Protein AF-A0AAW2PJS5-F1 (afdb_monomer_lite)

Organism: Sesamum radiatum (NCBI:txid300843)

Structure (mmCIF, N/CA/C/O backbone):
data_AF-A0AAW2PJS5-F1
#
_entry.id   AF-A0AAW2PJS5-F1
#
loop_
_atom_site.group_PDB
_atom_site.id
_atom_site.type_symbol
_atom_site.label_atom_id
_atom_site.label_alt_id
_atom_site.label_comp_id
_atom_site.label_asym_id
_atom_site.label_entity_id
_atom_site.label_seq_id
_atom_site.pdbx_PDB_ins_code
_atom_site.Cartn_x
_atom_site.Cartn_y
_atom_site.Cartn_z
_atom_site.occupancy
_atom_site.B_iso_or_equiv
_atom_site.auth_seq_id
_atom_site.auth_comp_id
_atom_site.auth_asym_id
_atom_site.auth_atom_id
_atom_site.pdbx_PDB_model_num
ATOM 1 N N . MET A 1 1 ? 2.923 -7.494 -8.761 1.00 74.69 1 MET A N 1
ATOM 2 C CA . MET A 1 1 ? 2.039 -6.726 -7.855 1.00 74.69 1 MET A CA 1
ATOM 3 C C . MET A 1 1 ? 1.217 -7.676 -7.000 1.00 74.69 1 MET A C 1
ATOM 5 O O . MET A 1 1 ? 1.168 -7.471 -5.799 1.00 74.69 1 MET A O 1
ATOM 9 N N . GLN A 1 2 ? 0.683 -8.758 -7.578 1.00 78.75 2 GLN A N 1
ATOM 10 C CA . GLN A 1 2 ? -0.058 -9.791 -6.843 1.00 78.75 2 GLN A CA 1
ATOM 11 C C . GLN A 1 2 ? 0.651 -10.345 -5.585 1.00 78.75 2 GLN A C 1
ATOM 13 O O . GLN A 1 2 ? 0.028 -10.410 -4.532 1.00 78.75 2 GLN A O 1
ATOM 18 N N . ASP A 1 3 ? 1.950 -10.673 -5.642 1.00 82.50 3 ASP A N 1
ATOM 19 C CA . ASP A 1 3 ? 2.678 -11.186 -4.460 1.00 82.50 3 ASP A CA 1
ATOM 20 C C . ASP A 1 3 ? 2.790 -10.159 -3.324 1.00 82.50 3 ASP A C 1
ATOM 22 O O . ASP A 1 3 ? 2.761 -10.519 -2.147 1.00 82.50 3 ASP A O 1
ATOM 26 N N . TYR A 1 4 ? 2.863 -8.870 -3.672 1.00 83.44 4 TYR A N 1
ATOM 27 C CA . TYR A 1 4 ? 2.870 -7.781 -2.697 1.00 83.44 4 TYR A CA 1
ATOM 28 C C . TYR A 1 4 ? 1.507 -7.653 -2.011 1.00 83.44 4 TYR A C 1
ATOM 30 O O . TYR A 1 4 ? 1.457 -7.595 -0.788 1.00 83.44 4 TYR A O 1
ATOM 38 N N . V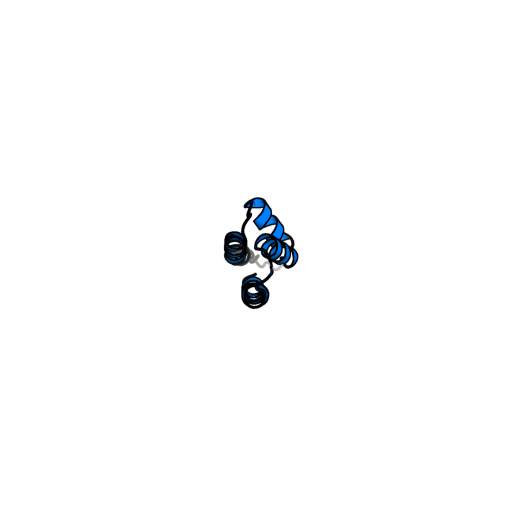AL A 1 5 ? 0.406 -7.687 -2.773 1.00 82.81 5 VAL A N 1
ATOM 39 C CA . VAL A 1 5 ? -0.958 -7.648 -2.211 1.00 82.81 5 VAL A CA 1
ATOM 40 C C . VAL A 1 5 ? -1.187 -8.829 -1.270 1.00 82.81 5 VAL A C 1
ATOM 42 O O . VAL A 1 5 ? -1.634 -8.628 -0.144 1.00 82.81 5 VAL A O 1
ATOM 45 N N . LYS A 1 6 ? -0.788 -10.042 -1.676 1.00 85.00 6 LYS A N 1
ATOM 46 C CA . LYS A 1 6 ? -0.876 -11.246 -0.834 1.00 85.00 6 LYS A CA 1
ATOM 47 C C . LYS A 1 6 ? -0.081 -11.092 0.463 1.00 85.00 6 LYS A C 1
ATOM 49 O O . LYS A 1 6 ? -0.641 -11.279 1.540 1.00 85.00 6 LYS A O 1
ATOM 54 N N . SER A 1 7 ? 1.185 -10.685 0.375 1.00 83.69 7 SER A N 1
ATOM 55 C CA . SER A 1 7 ? 2.051 -10.512 1.552 1.00 83.69 7 SER A CA 1
ATOM 56 C C . SER A 1 7 ? 1.529 -9.424 2.493 1.00 83.69 7 SER A C 1
ATOM 58 O O . SER A 1 7 ? 1.500 -9.609 3.707 1.00 83.69 7 SER A O 1
ATOM 60 N N . PHE A 1 8 ? 1.059 -8.308 1.935 1.00 83.81 8 PHE A N 1
ATOM 61 C CA . PHE A 1 8 ? 0.479 -7.214 2.701 1.00 83.81 8 PHE A CA 1
ATOM 62 C C . PHE A 1 8 ? -0.821 -7.638 3.389 1.00 83.81 8 PHE A C 1
ATOM 64 O O . PHE A 1 8 ? -0.988 -7.379 4.574 1.00 83.81 8 PHE A O 1
ATOM 71 N N . SER A 1 9 ? -1.721 -8.329 2.683 1.00 79.75 9 SER A N 1
ATOM 72 C CA . SER A 1 9 ? -2.977 -8.819 3.262 1.00 79.75 9 SER A CA 1
ATOM 73 C C . SER A 1 9 ? -2.739 -9.799 4.415 1.00 79.75 9 SER A C 1
ATOM 75 O O . SER A 1 9 ? -3.386 -9.680 5.449 1.00 79.75 9 SER A O 1
ATOM 77 N N . ALA A 1 10 ? -1.756 -10.696 4.294 1.00 82.31 10 ALA A N 1
ATOM 78 C CA . ALA A 1 10 ? -1.413 -11.646 5.348 1.00 82.31 10 ALA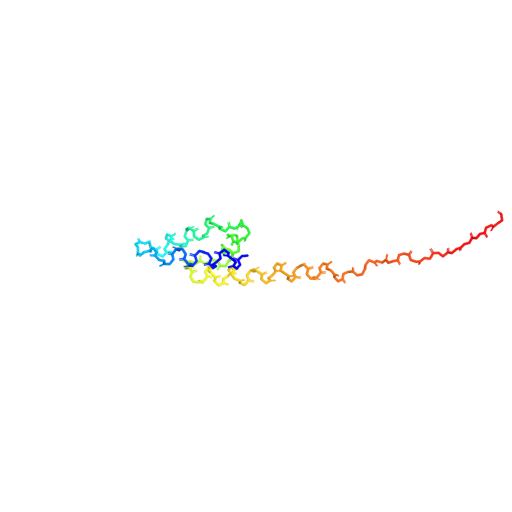 A CA 1
ATOM 79 C C . ALA A 1 10 ? -0.778 -10.973 6.579 1.00 82.31 10 ALA A C 1
ATOM 81 O O . ALA A 1 10 ? -1.033 -11.393 7.701 1.00 82.31 10 ALA A O 1
ATOM 82 N N . LEU A 1 11 ? 0.037 -9.932 6.376 1.00 81.44 11 LEU A N 1
ATOM 83 C CA . LEU A 1 11 ? 0.776 -9.264 7.452 1.00 81.44 11 LEU A CA 1
ATOM 84 C C . LEU A 1 11 ? -0.039 -8.167 8.154 1.00 81.44 11 LEU A C 1
ATOM 86 O O . LEU A 1 11 ? -0.008 -8.048 9.373 1.00 81.44 11 LEU A O 1
ATOM 90 N N . MET A 1 12 ? -0.739 -7.333 7.384 1.00 71.25 12 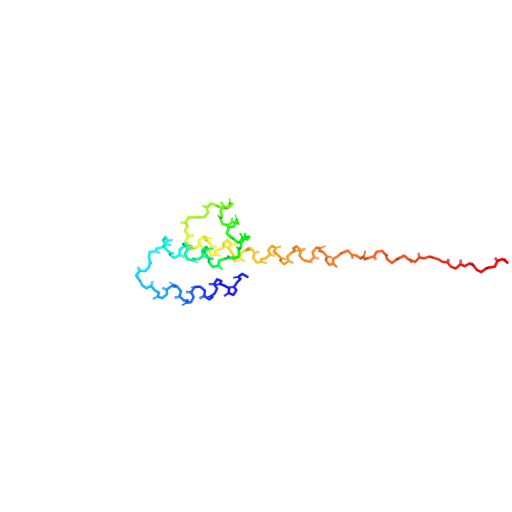MET A N 1
ATOM 91 C CA . MET A 1 12 ? -1.343 -6.089 7.877 1.00 71.25 12 MET A CA 1
ATOM 92 C C . MET A 1 12 ? -2.814 -6.228 8.280 1.00 71.25 12 MET A C 1
ATOM 94 O O . MET A 1 12 ? -3.305 -5.386 9.034 1.00 71.25 12 MET A O 1
ATOM 98 N N . LEU A 1 13 ? -3.534 -7.266 7.828 1.00 64.06 13 LEU A N 1
ATOM 99 C CA . LEU A 1 13 ? -4.900 -7.527 8.313 1.00 64.06 13 LEU A CA 1
ATOM 100 C C . LEU A 1 13 ? -4.920 -8.069 9.751 1.00 64.06 13 LEU A C 1
ATOM 102 O O . LEU A 1 13 ? -5.925 -7.894 10.435 1.00 64.06 13 LEU A O 1
ATOM 106 N N . ASP A 1 14 ? -3.817 -8.655 10.224 1.00 63.78 14 ASP A N 1
ATOM 107 C CA . ASP A 1 14 ? -3.716 -9.245 11.568 1.00 63.78 14 ASP A CA 1
ATOM 108 C C . ASP A 1 14 ? -3.404 -8.200 12.666 1.00 63.78 14 ASP A C 1
ATOM 110 O O . ASP A 1 14 ? -3.561 -8.441 13.866 1.00 63.78 14 ASP A O 1
ATOM 114 N N . ILE A 1 15 ? -3.020 -6.980 12.267 1.00 76.25 15 ILE A N 1
ATOM 115 C CA . ILE A 1 15 ? -2.783 -5.863 13.188 1.00 76.25 15 ILE A CA 1
ATOM 116 C C . ILE A 1 15 ? -4.131 -5.221 13.554 1.00 76.25 15 ILE A C 1
ATOM 118 O O . ILE A 1 15 ? -4.707 -4.427 12.797 1.00 76.25 15 ILE A O 1
ATOM 122 N N . ARG A 1 16 ? -4.637 -5.590 14.738 1.00 66.94 16 ARG A N 1
ATOM 123 C CA . ARG A 1 16 ? -5.969 -5.219 15.252 1.00 66.94 16 ARG A CA 1
ATOM 124 C C . ARG A 1 16 ? -6.158 -3.727 15.561 1.00 66.94 16 ARG A C 1
ATOM 126 O O . ARG A 1 16 ? -7.275 -3.248 15.411 1.00 66.94 16 ARG A O 1
ATOM 133 N N . ASP A 1 17 ? -5.099 -2.993 15.898 1.00 79.75 17 ASP A N 1
ATOM 134 C CA . ASP A 1 17 ? -5.187 -1.584 16.334 1.00 79.75 17 ASP A CA 1
ATOM 135 C C . ASP A 1 17 ? -4.844 -0.544 15.253 1.00 79.75 17 ASP A C 1
ATOM 137 O O . ASP A 1 17 ? -4.746 0.648 15.539 1.00 79.75 17 ASP A O 1
ATOM 141 N N . MET A 1 18 ? -4.655 -0.956 13.995 1.00 82.81 18 MET A N 1
ATOM 142 C CA . MET A 1 18 ? -4.336 -0.011 12.924 1.00 82.81 18 MET A CA 1
ATOM 143 C C . MET A 1 18 ? -5.601 0.451 12.191 1.00 82.81 18 MET A C 1
ATOM 145 O O . MET A 1 18 ? -6.381 -0.372 11.693 1.00 82.81 18 MET A O 1
ATOM 149 N N . SER A 1 19 ? -5.786 1.773 12.103 1.00 87.38 19 SER A N 1
ATOM 150 C CA . SER A 1 19 ? -6.921 2.370 11.400 1.00 87.38 19 SER A CA 1
ATOM 151 C C . SER A 1 19 ? -6.876 2.046 9.905 1.00 87.38 19 SER A C 1
ATOM 153 O O . SER A 1 19 ? -5.810 1.818 9.332 1.00 87.38 19 SER A O 1
ATOM 155 N N . GLU A 1 20 ? -8.030 2.042 9.237 1.00 84.06 20 GLU A N 1
ATOM 156 C CA . GLU A 1 20 ? -8.085 1.800 7.790 1.00 84.06 20 GLU A CA 1
ATOM 157 C C . GLU A 1 20 ? -7.243 2.815 7.001 1.00 84.06 20 GLU A C 1
ATOM 159 O O . GLU A 1 20 ? -6.564 2.453 6.041 1.00 84.06 20 GLU A O 1
ATOM 164 N N . LYS A 1 21 ? -7.216 4.072 7.459 1.00 86.25 21 LYS A N 1
ATOM 165 C CA . LYS A 1 21 ? -6.403 5.137 6.868 1.00 86.25 21 LYS A CA 1
ATOM 166 C C . LYS A 1 21 ? -4.908 4.839 6.979 1.00 86.25 21 LYS A C 1
ATOM 168 O O . LYS A 1 21 ? -4.181 5.022 6.005 1.00 86.25 21 LYS A O 1
ATOM 173 N N . ASP A 1 22 ? -4.459 4.364 8.137 1.00 87.81 22 ASP A N 1
ATOM 174 C CA . ASP A 1 22 ? -3.055 4.005 8.345 1.00 87.81 22 ASP A CA 1
ATOM 175 C C . ASP A 1 22 ? -2.686 2.764 7.526 1.00 87.81 22 ASP A C 1
ATOM 177 O O . ASP A 1 22 ? -1.653 2.755 6.860 1.00 87.81 22 ASP A O 1
ATOM 181 N N . LYS A 1 23 ? -3.580 1.766 7.457 1.00 87.38 23 LYS A N 1
ATOM 182 C CA . LYS A 1 23 ? -3.408 0.591 6.589 1.00 87.38 23 LYS A CA 1
ATOM 183 C C . LYS A 1 23 ? -3.286 0.995 5.121 1.00 87.38 23 LYS A C 1
ATOM 185 O O . LYS A 1 23 ? -2.403 0.495 4.427 1.00 87.38 23 LYS A O 1
ATOM 190 N N . LEU A 1 24 ? -4.120 1.919 4.645 1.00 88.38 24 LEU A N 1
ATOM 191 C CA . LEU A 1 24 ? -4.027 2.450 3.284 1.00 88.38 24 LEU A CA 1
ATOM 192 C C . LEU A 1 24 ? -2.712 3.205 3.060 1.00 88.38 24 LEU A C 1
ATOM 194 O O . LEU A 1 24 ? -2.060 2.996 2.038 1.00 88.38 24 LEU A O 1
ATOM 198 N N . PHE A 1 25 ? -2.285 4.035 4.013 1.00 87.56 25 PHE A N 1
ATOM 199 C CA . PHE A 1 25 ? -1.023 4.767 3.910 1.00 87.56 25 PHE A CA 1
ATOM 200 C C . PHE A 1 25 ? 0.176 3.815 3.817 1.00 87.56 25 PHE A C 1
ATOM 202 O O . PHE A 1 25 ? 0.982 3.922 2.892 1.00 87.56 25 PHE A O 1
ATOM 209 N N . THR A 1 26 ? 0.256 2.818 4.702 1.00 88.62 26 THR A N 1
ATOM 210 C CA . THR A 1 26 ? 1.310 1.794 4.654 1.00 88.62 26 THR A CA 1
ATOM 211 C C . THR A 1 26 ? 1.243 0.974 3.364 1.00 88.62 26 THR A C 1
ATOM 213 O O . THR A 1 26 ? 2.282 0.686 2.768 1.00 88.62 26 THR A O 1
ATOM 216 N N . PHE A 1 27 ? 0.037 0.637 2.890 1.00 88.94 27 PHE A N 1
ATOM 217 C CA . PHE A 1 27 ? -0.145 -0.057 1.614 1.00 88.94 27 PHE A CA 1
ATOM 218 C C . PHE A 1 27 ? 0.452 0.746 0.463 1.00 88.94 27 PHE A C 1
ATOM 220 O O . PHE A 1 27 ? 1.220 0.195 -0.325 1.00 88.94 27 PHE A O 1
ATOM 227 N N . MET A 1 28 ? 0.150 2.044 0.388 1.00 88.38 28 MET A N 1
ATOM 228 C CA . MET A 1 28 ? 0.655 2.936 -0.654 1.00 88.38 28 MET A CA 1
ATOM 229 C C . MET A 1 28 ? 2.173 3.134 -0.575 1.00 88.38 28 MET A C 1
ATOM 231 O O . MET A 1 28 ? 2.833 3.148 -1.617 1.00 88.38 28 MET A O 1
ATOM 235 N N . GLU A 1 29 ? 2.748 3.237 0.623 1.00 87.81 29 GLU A N 1
ATOM 236 C CA . GLU A 1 29 ? 4.196 3.401 0.822 1.00 87.81 29 GLU A CA 1
ATOM 237 C C . GLU A 1 29 ? 5.011 2.190 0.340 1.00 87.81 29 GLU A C 1
ATOM 239 O O . GLU A 1 29 ? 6.082 2.364 -0.249 1.00 87.81 29 GLU A O 1
ATOM 244 N N . GLY A 1 30 ? 4.491 0.967 0.480 1.00 85.94 30 GLY A N 1
ATOM 245 C CA . GLY A 1 30 ? 5.173 -0.235 -0.016 1.00 85.94 30 GLY A CA 1
ATOM 246 C C . GLY A 1 30 ? 4.967 -0.536 -1.511 1.00 85.94 30 GLY A C 1
ATOM 247 O O . GLY A 1 30 ? 5.594 -1.454 -2.046 1.00 85.94 30 GLY A O 1
ATOM 248 N N . LEU A 1 31 ? 4.130 0.229 -2.227 1.00 88.25 31 LEU A N 1
ATOM 249 C CA . LEU A 1 31 ? 3.948 0.065 -3.674 1.00 88.25 31 LEU A CA 1
ATOM 250 C C . LEU A 1 31 ? 5.101 0.671 -4.483 1.00 88.25 31 LEU A C 1
ATOM 252 O O . LEU A 1 31 ? 5.733 1.659 -4.114 1.00 88.25 31 LEU A O 1
ATOM 256 N N . LYS A 1 32 ? 5.314 0.130 -5.688 1.00 86.06 32 LYS A N 1
ATOM 257 C CA . LYS A 1 32 ? 6.162 0.785 -6.696 1.00 86.06 32 LYS A CA 1
ATOM 258 C C . LYS A 1 32 ? 5.578 2.159 -7.076 1.00 86.06 32 LYS A C 1
ATOM 260 O O . LYS A 1 32 ? 4.352 2.295 -7.077 1.00 86.06 32 LYS A O 1
ATOM 265 N N . PRO A 1 33 ? 6.401 3.137 -7.514 1.00 87.00 33 PRO A N 1
ATOM 266 C CA . PRO A 1 33 ? 5.931 4.481 -7.875 1.00 87.00 33 PRO A CA 1
ATOM 267 C C . PRO A 1 33 ? 4.755 4.490 -8.857 1.00 87.00 33 PRO A C 1
ATOM 269 O O . PRO A 1 33 ? 3.804 5.243 -8.684 1.00 87.00 33 PRO A O 1
ATOM 272 N N . TRP A 1 34 ? 4.779 3.596 -9.848 1.00 85.19 34 TRP A N 1
ATOM 273 C CA . TRP A 1 34 ? 3.693 3.473 -10.817 1.00 85.19 34 TRP A CA 1
ATOM 274 C C . TRP A 1 34 ? 2.383 2.944 -10.204 1.00 85.19 34 TRP A C 1
ATOM 276 O O . TRP A 1 34 ? 1.310 3.396 -10.581 1.00 85.19 34 TRP A O 1
ATOM 286 N N . GLY A 1 35 ? 2.457 2.066 -9.197 1.00 88.56 35 GLY A N 1
ATOM 287 C CA . GLY A 1 35 ? 1.278 1.626 -8.447 1.00 88.56 35 GLY A CA 1
ATOM 288 C C . GLY A 1 35 ? 0.652 2.757 -7.630 1.00 88.56 35 GLY A C 1
ATOM 289 O O . GLY A 1 35 ? -0.561 2.927 -7.659 1.00 88.56 35 GLY A O 1
ATOM 290 N N . ARG A 1 36 ? 1.474 3.583 -6.966 1.00 89.88 36 ARG A N 1
ATOM 291 C CA . ARG A 1 36 ? 0.991 4.791 -6.272 1.00 89.88 36 ARG A CA 1
ATOM 292 C C . ARG A 1 36 ? 0.319 5.774 -7.229 1.00 89.88 36 ARG A C 1
ATOM 294 O O . ARG A 1 36 ? -0.760 6.275 -6.922 1.00 89.88 36 ARG A O 1
ATOM 301 N N . LEU A 1 37 ? 0.940 6.020 -8.382 1.00 90.31 37 LEU A N 1
ATOM 302 C CA . LEU A 1 37 ? 0.403 6.924 -9.398 1.00 90.31 37 LEU A CA 1
ATOM 303 C C . LEU A 1 37 ? -0.955 6.440 -9.925 1.00 90.31 37 LEU A C 1
ATOM 305 O O . LEU A 1 37 ? -1.869 7.244 -10.092 1.00 90.31 37 LEU A O 1
ATOM 309 N N . GLU A 1 38 ? -1.105 5.134 -10.151 1.00 89.75 38 GLU A N 1
ATOM 310 C CA . GLU A 1 38 ? -2.374 4.549 -10.583 1.00 89.75 38 GLU A CA 1
ATOM 311 C C . GLU A 1 38 ? -3.481 4.758 -9.541 1.00 89.75 38 GLU A C 1
ATOM 313 O O . GLU A 1 38 ? -4.572 5.212 -9.886 1.00 89.75 38 GLU A O 1
ATOM 318 N N . LEU A 1 39 ? -3.188 4.500 -8.262 1.00 91.94 39 LEU A N 1
ATOM 319 C CA . LEU A 1 39 ? -4.143 4.721 -7.171 1.00 91.94 39 LEU A CA 1
ATOM 320 C C . LEU A 1 39 ? -4.569 6.188 -7.062 1.00 91.94 39 LEU A C 1
ATOM 322 O O . LEU A 1 39 ? -5.752 6.476 -6.879 1.00 91.94 39 LEU A O 1
ATOM 326 N N . GLN A 1 40 ? -3.628 7.121 -7.235 1.00 90.56 40 GLN A N 1
ATOM 327 C CA . GLN A 1 40 ? -3.934 8.552 -7.281 1.00 90.56 40 GLN A CA 1
ATOM 328 C C . GLN A 1 40 ? -4.804 8.912 -8.492 1.00 90.56 40 GLN A C 1
ATOM 330 O O . G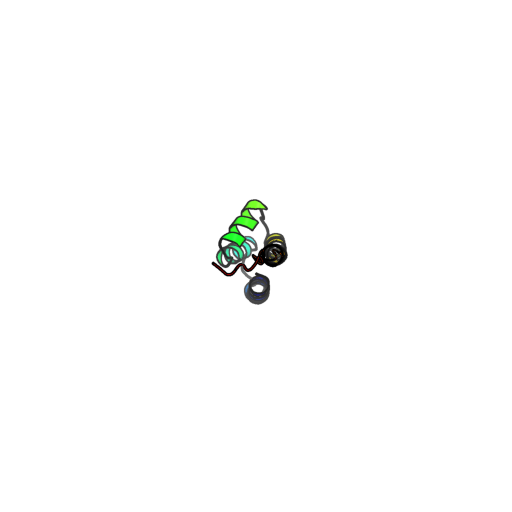LN A 1 40 ? -5.757 9.679 -8.348 1.00 90.56 40 GLN A O 1
ATOM 335 N N . ARG A 1 41 ? -4.528 8.340 -9.675 1.00 91.81 41 ARG A N 1
ATOM 336 C CA . ARG A 1 41 ? -5.323 8.582 -10.892 1.00 91.81 41 ARG A CA 1
ATOM 337 C C . ARG A 1 41 ? -6.762 8.097 -10.734 1.00 91.81 41 ARG A C 1
ATOM 339 O O . ARG A 1 41 ? -7.682 8.773 -11.188 1.00 91.81 41 ARG A O 1
ATOM 346 N N . GLN A 1 42 ? -6.949 6.962 -10.064 1.00 89.94 42 GLN A N 1
ATOM 347 C CA . GLN A 1 42 ? -8.265 6.393 -9.765 1.00 89.94 42 GLN A CA 1
ATOM 348 C C . GLN A 1 42 ? -8.921 6.994 -8.511 1.00 89.94 42 GLN A C 1
ATOM 350 O O . GLN A 1 42 ? -10.049 6.634 -8.191 1.00 89.94 42 GLN A O 1
ATOM 355 N N . ARG A 1 43 ? -8.251 7.946 -7.837 1.00 92.56 43 ARG A N 1
ATOM 356 C CA . ARG A 1 43 ? -8.739 8.660 -6.643 1.00 92.56 43 ARG A CA 1
ATOM 357 C C . ARG A 1 43 ? -9.220 7.718 -5.539 1.00 92.56 43 ARG A C 1
ATOM 359 O O . ARG A 1 43 ? -10.237 7.969 -4.901 1.00 92.56 43 ARG A O 1
ATOM 366 N N . VAL A 1 44 ? -8.482 6.635 -5.329 1.00 90.44 44 VAL A N 1
ATOM 367 C CA . VAL A 1 44 ? -8.831 5.633 -4.324 1.00 90.44 44 VAL A CA 1
ATOM 368 C C . VAL A 1 44 ? -8.667 6.203 -2.916 1.00 90.44 44 VAL A C 1
ATOM 370 O O . VAL A 1 44 ? -7.645 6.816 -2.607 1.00 90.44 44 VAL A O 1
ATOM 373 N N . THR A 1 45 ? -9.665 5.975 -2.064 1.00 90.19 45 THR A N 1
ATOM 374 C CA . THR A 1 45 ? -9.696 6.471 -0.677 1.00 90.19 45 THR A CA 1
ATOM 375 C C . THR A 1 45 ? -9.821 5.374 0.375 1.00 90.19 45 THR A C 1
ATOM 377 O O . THR A 1 45 ? -9.732 5.677 1.561 1.00 90.19 45 THR A O 1
ATOM 380 N N . ASP A 1 46 ? -10.018 4.123 -0.036 1.00 90.69 46 ASP A N 1
ATOM 381 C CA . ASP A 1 46 ? -10.195 2.969 0.845 1.00 90.69 46 ASP A CA 1
ATOM 382 C C . ASP A 1 46 ? -9.246 1.825 0.457 1.00 90.69 46 ASP A C 1
ATOM 384 O O . ASP A 1 46 ? -8.763 1.731 -0.679 1.00 90.69 46 ASP A O 1
ATOM 388 N N . LEU A 1 47 ? -8.946 0.956 1.423 1.00 88.88 47 LEU A N 1
ATOM 389 C CA . LEU A 1 47 ? -7.957 -0.105 1.234 1.00 88.88 47 LEU A CA 1
ATOM 390 C C . LEU A 1 47 ? -8.434 -1.186 0.254 1.00 88.88 47 LEU A C 1
ATOM 392 O O . LEU A 1 47 ? -7.633 -1.690 -0.534 1.00 88.88 47 LEU A O 1
ATOM 396 N N . GLY A 1 48 ? -9.722 -1.536 0.278 1.00 88.81 48 GLY A N 1
ATOM 397 C CA . GLY A 1 48 ? -10.277 -2.602 -0.562 1.00 88.81 48 GLY A CA 1
ATOM 398 C C . GLY A 1 48 ? -10.234 -2.253 -2.051 1.00 88.81 48 GLY A C 1
ATOM 399 O O . GLY A 1 48 ? -9.782 -3.046 -2.885 1.00 88.81 48 GLY A O 1
ATOM 400 N N . SER A 1 49 ? -10.616 -1.024 -2.381 1.00 91.56 49 SER A N 1
ATOM 401 C CA . SER A 1 49 ? -10.470 -0.446 -3.712 1.00 91.56 49 SER A CA 1
ATOM 402 C C . SER A 1 49 ? -9.000 -0.390 -4.115 1.00 91.56 49 SER A C 1
ATOM 404 O O . SER A 1 49 ? -8.667 -0.753 -5.242 1.00 91.56 49 SER A O 1
ATOM 406 N N . ALA A 1 50 ? -8.092 -0.021 -3.204 1.00 90.69 50 ALA A N 1
ATOM 407 C CA . ALA A 1 50 ? -6.665 0.060 -3.521 1.00 90.69 50 ALA A CA 1
ATOM 408 C C . ALA A 1 50 ? -6.083 -1.308 -3.891 1.00 90.69 50 ALA A C 1
ATOM 410 O O . ALA A 1 50 ? -5.360 -1.427 -4.884 1.00 90.69 50 ALA A O 1
ATOM 411 N N . MET A 1 51 ? -6.443 -2.351 -3.141 1.00 88.69 51 MET A N 1
ATOM 412 C CA . MET A 1 51 ? -6.067 -3.730 -3.452 1.00 88.69 51 MET A CA 1
ATOM 413 C C . MET A 1 51 ? -6.628 -4.163 -4.810 1.00 88.69 51 MET A C 1
ATOM 415 O O . MET A 1 51 ? -5.864 -4.628 -5.654 1.00 88.69 51 MET A O 1
ATOM 419 N N . THR A 1 52 ? -7.912 -3.901 -5.071 1.00 89.69 52 THR A N 1
ATOM 420 C CA . THR A 1 52 ? -8.573 -4.248 -6.343 1.00 89.69 52 THR A CA 1
ATOM 421 C C . THR A 1 52 ? -7.885 -3.598 -7.547 1.00 89.69 52 THR A C 1
ATOM 423 O O . THR A 1 52 ? -7.666 -4.240 -8.577 1.00 89.69 52 THR A O 1
ATOM 426 N N . VAL A 1 53 ? -7.521 -2.317 -7.437 1.00 89.75 53 VAL A N 1
ATOM 427 C CA . VAL A 1 53 ? -6.833 -1.587 -8.511 1.00 89.75 53 VAL A CA 1
ATOM 428 C C . VAL A 1 53 ? -5.439 -2.152 -8.751 1.00 89.75 53 VAL A C 1
ATOM 430 O O . VAL A 1 53 ? -5.076 -2.404 -9.898 1.00 89.75 53 VAL A O 1
ATOM 433 N N . VAL A 1 54 ? -4.667 -2.397 -7.689 1.00 88.19 54 VAL A N 1
ATOM 434 C CA . VAL A 1 54 ? -3.304 -2.944 -7.791 1.00 88.19 54 VAL A CA 1
ATOM 435 C C . VAL A 1 54 ? -3.295 -4.371 -8.342 1.00 88.19 54 VAL A C 1
ATOM 437 O O . VAL A 1 54 ? -2.378 -4.725 -9.087 1.00 88.19 54 VAL A O 1
ATOM 440 N N . GLU A 1 55 ? -4.295 -5.188 -8.015 1.00 85.56 55 GLU A N 1
ATOM 441 C CA . GLU A 1 55 ? -4.448 -6.530 -8.582 1.00 85.56 55 GLU A CA 1
ATOM 442 C C . GLU A 1 55 ? -4.633 -6.468 -10.099 1.00 85.56 55 GLU A C 1
ATOM 444 O O . GLU A 1 55 ? -3.809 -7.038 -10.822 1.00 85.56 55 GLU A O 1
ATOM 449 N N . ARG A 1 56 ? -5.612 -5.681 -10.571 1.00 83.88 56 ARG A N 1
ATOM 450 C CA . ARG A 1 56 ? -5.889 -5.456 -12.007 1.00 83.88 56 ARG A CA 1
ATOM 451 C C . ARG A 1 56 ? -4.704 -4.855 -12.751 1.00 83.88 56 ARG A C 1
ATOM 453 O O . ARG A 1 56 ? -4.491 -5.105 -13.932 1.00 83.88 56 ARG A O 1
ATOM 460 N N . LEU A 1 57 ? -3.902 -4.054 -12.059 1.00 82.00 57 LEU A N 1
ATOM 461 C CA . LEU A 1 57 ? -2.735 -3.406 -12.636 1.00 82.00 57 LEU A CA 1
ATOM 462 C C . LEU A 1 57 ? -1.659 -4.409 -13.101 1.00 82.00 57 LEU A C 1
ATOM 464 O O . LEU A 1 57 ? -0.865 -4.114 -13.999 1.00 82.00 57 LEU A O 1
ATOM 468 N N . THR A 1 58 ? -1.632 -5.607 -12.510 1.00 66.00 58 THR A N 1
ATOM 469 C CA . THR A 1 58 ? -0.717 -6.684 -12.917 1.00 66.00 58 THR A CA 1
ATOM 470 C C . THR A 1 58 ? -1.008 -7.159 -14.344 1.00 66.00 58 THR A C 1
ATOM 472 O O . THR A 1 58 ? -0.063 -7.435 -15.090 1.00 66.00 58 THR A O 1
ATOM 475 N N . ASP A 1 59 ? -2.280 -7.160 -14.750 1.00 60.78 59 ASP A N 1
ATOM 476 C CA . ASP A 1 59 ? -2.730 -7.638 -16.061 1.00 60.78 59 ASP A CA 1
ATOM 477 C C . ASP A 1 59 ? -2.259 -6.704 -17.190 1.00 60.78 59 ASP A C 1
ATOM 479 O O . ASP A 1 59 ? -1.629 -7.162 -18.149 1.00 60.78 59 ASP A O 1
ATOM 483 N N . PHE A 1 60 ? -2.370 -5.383 -16.998 1.00 56.84 60 PHE A N 1
ATOM 484 C CA . PHE A 1 60 ? -1.950 -4.364 -17.977 1.00 56.84 60 PHE A CA 1
ATOM 485 C C . PHE A 1 60 ? -0.457 -4.421 -18.347 1.00 56.84 60 PHE A C 1
ATOM 487 O O . PHE A 1 60 ? -0.072 -4.220 -19.505 1.00 56.84 60 PHE A O 1
ATOM 494 N N . THR A 1 61 ? 0.417 -4.708 -17.375 1.00 56.00 61 THR A N 1
ATOM 495 C CA . THR A 1 61 ? 1.864 -4.836 -17.646 1.00 56.00 61 THR A CA 1
ATOM 496 C C . THR A 1 61 ? 2.217 -6.107 -18.417 1.00 56.00 61 THR A C 1
ATOM 498 O O . THR A 1 61 ? 3.239 -6.145 -19.108 1.00 56.00 61 THR A O 1
ATOM 501 N N . SER A 1 62 ? 1.375 -7.140 -18.322 1.00 53.31 62 SER A N 1
ATOM 502 C CA . SER A 1 62 ? 1.552 -8.396 -19.048 1.00 53.31 62 SER A CA 1
ATOM 503 C C . SER A 1 62 ? 1.066 -8.291 -20.498 1.00 53.31 62 SER A C 1
ATOM 505 O O . SER A 1 62 ? 1.758 -8.769 -21.398 1.00 53.31 62 SER A O 1
ATOM 507 N N . GLU A 1 63 ? -0.041 -7.582 -20.743 1.00 51.75 63 GLU A N 1
ATOM 508 C CA . GLU A 1 63 ? -0.554 -7.301 -22.092 1.00 51.75 63 GLU A CA 1
ATOM 509 C C . GLU A 1 63 ? 0.416 -6.425 -22.890 1.00 51.75 63 GLU A C 1
ATOM 511 O O . GLU A 1 63 ? 0.830 -6.808 -23.982 1.00 51.75 63 GLU A O 1
ATOM 516 N N . THR A 1 64 ? 0.945 -5.358 -22.281 1.00 50.66 64 THR A N 1
ATOM 517 C CA . THR A 1 64 ? 1.931 -4.476 -22.940 1.00 50.66 64 THR A CA 1
ATOM 518 C C . THR A 1 64 ? 3.212 -5.222 -23.366 1.00 50.66 64 THR A C 1
ATOM 520 O O . THR A 1 64 ? 3.891 -4.825 -24.315 1.00 50.66 64 THR A O 1
ATOM 523 N N . ARG A 1 65 ? 3.579 -6.324 -22.688 1.00 51.09 65 ARG A N 1
ATOM 524 C CA . ARG A 1 65 ? 4.700 -7.180 -23.120 1.00 51.09 65 ARG A CA 1
ATOM 525 C C . ARG A 1 65 ? 4.332 -8.129 -24.256 1.00 51.09 65 ARG A C 1
ATOM 527 O O . ARG A 1 65 ? 5.208 -8.412 -25.073 1.00 51.09 65 ARG A O 1
ATOM 534 N N . ARG A 1 66 ? 3.090 -8.615 -24.318 1.00 52.38 66 ARG A N 1
ATOM 535 C CA . ARG A 1 66 ? 2.637 -9.500 -25.403 1.00 52.38 66 ARG A CA 1
ATOM 536 C C . ARG A 1 66 ? 2.563 -8.755 -26.732 1.00 52.38 66 ARG A C 1
ATOM 538 O O . ARG A 1 66 ? 3.041 -9.293 -27.726 1.00 52.38 66 ARG A O 1
ATOM 545 N N . ASP A 1 67 ? 2.115 -7.501 -26.730 1.00 52.44 67 ASP A N 1
ATOM 546 C CA . ASP A 1 67 ? 2.084 -6.669 -27.945 1.00 52.44 67 ASP A CA 1
ATOM 547 C C . ASP A 1 67 ? 3.481 -6.323 -28.481 1.00 52.44 67 ASP A C 1
ATOM 549 O O . ASP A 1 67 ? 3.672 -6.121 -29.678 1.00 52.44 67 ASP A O 1
ATOM 553 N N . ARG A 1 68 ? 4.509 -6.312 -27.622 1.00 52.44 68 ARG A N 1
ATOM 554 C CA . ARG A 1 68 ? 5.897 -6.122 -28.072 1.00 52.44 68 ARG A CA 1
ATOM 555 C C . ARG A 1 68 ? 6.517 -7.391 -28.669 1.00 52.44 68 ARG A C 1
ATOM 557 O O . ARG A 1 68 ? 7.527 -7.291 -29.364 1.00 52.44 68 ARG A O 1
ATOM 564 N N . GLN A 1 69 ? 5.942 -8.570 -28.427 1.00 54.03 69 GLN A N 1
ATOM 565 C CA . GLN A 1 69 ? 6.480 -9.847 -28.912 1.00 54.03 69 GLN A CA 1
ATOM 566 C C . GLN A 1 69 ? 5.866 -10.305 -30.248 1.00 54.03 69 GLN A C 1
ATOM 568 O O . GLN A 1 69 ? 6.348 -11.268 -30.840 1.00 54.03 69 GLN A O 1
ATOM 573 N N . THR A 1 70 ? 4.860 -9.596 -30.766 1.00 51.84 70 THR A N 1
ATOM 574 C CA . THR A 1 70 ? 4.176 -9.902 -32.035 1.00 51.84 70 THR A CA 1
ATOM 575 C C . THR A 1 70 ? 4.624 -9.041 -33.217 1.00 51.84 70 THR A C 1
ATOM 577 O O . THR A 1 70 ? 3.971 -9.052 -34.257 1.00 51.84 70 THR A O 1
ATOM 580 N N . THR A 1 71 ? 5.763 -8.343 -33.129 1.00 51.47 71 THR A N 1
ATOM 581 C CA . THR A 1 71 ? 6.402 -7.798 -34.336 1.00 51.47 71 THR A CA 1
ATOM 582 C C . THR A 1 71 ? 7.335 -8.857 -34.933 1.00 51.47 71 THR A C 1
ATOM 584 O O . THR A 1 71 ? 8.408 -9.107 -34.378 1.00 51.47 71 THR A O 1
ATOM 587 N N . PRO A 1 72 ? 6.975 -9.527 -36.049 1.00 49.53 72 PRO A N 1
ATOM 588 C CA . PRO A 1 72 ? 7.969 -10.262 -36.809 1.00 49.53 72 PRO A CA 1
ATOM 589 C C . PRO A 1 72 ? 8.995 -9.236 -37.289 1.00 49.53 72 PRO A C 1
ATOM 591 O O . PRO A 1 72 ? 8.659 -8.273 -37.980 1.00 49.53 72 PRO A O 1
ATOM 594 N N . SER A 1 73 ? 10.251 -9.412 -36.879 1.00 54.94 73 SER A N 1
ATOM 595 C CA . SER A 1 73 ? 11.364 -8.680 -37.480 1.00 54.94 73 SER A CA 1
ATOM 596 C C . SER A 1 73 ? 11.280 -8.869 -38.997 1.00 54.94 73 SER A C 1
ATOM 598 O O . SER A 1 73 ? 11.119 -10.016 -39.429 1.00 54.94 73 SER A O 1
ATOM 600 N N . PRO A 1 74 ? 11.367 -7.815 -39.827 1.00 48.03 74 PRO A N 1
ATOM 601 C CA . PRO A 1 74 ? 11.458 -8.024 -41.256 1.00 48.03 74 PRO A CA 1
ATOM 602 C C . PRO A 1 74 ? 12.805 -8.698 -41.512 1.00 48.03 74 PRO A C 1
ATOM 604 O O . PRO A 1 74 ? 13.862 -8.073 -41.453 1.00 48.03 74 PRO A O 1
ATOM 607 N N . ALA A 1 75 ? 12.759 -10.008 -41.750 1.00 50.75 75 ALA A N 1
ATOM 608 C CA . ALA A 1 75 ? 13.844 -10.739 -42.365 1.00 50.75 75 ALA A CA 1
ATOM 609 C C . ALA A 1 75 ? 14.128 -10.052 -43.703 1.00 50.75 75 ALA A C 1
ATOM 611 O O . ALA A 1 75 ? 13.347 -10.151 -44.650 1.00 50.75 75 ALA A O 1
ATOM 612 N N . GLN A 1 76 ? 15.226 -9.302 -43.767 1.00 50.72 76 GLN A N 1
ATOM 613 C CA . GLN A 1 76 ? 15.720 -8.737 -45.009 1.00 50.72 76 GLN A CA 1
ATOM 614 C C . GLN A 1 76 ? 16.309 -9.879 -45.841 1.00 50.72 76 GLN A C 1
ATOM 616 O O . GLN A 1 76 ? 17.505 -10.145 -45.839 1.00 50.72 76 GLN A O 1
ATOM 621 N N . SER A 1 77 ? 15.434 -10.596 -46.536 1.00 53.50 77 SER A N 1
ATOM 622 C CA . SER A 1 77 ? 15.792 -11.473 -47.641 1.00 53.50 77 SER A CA 1
ATOM 623 C C . SER A 1 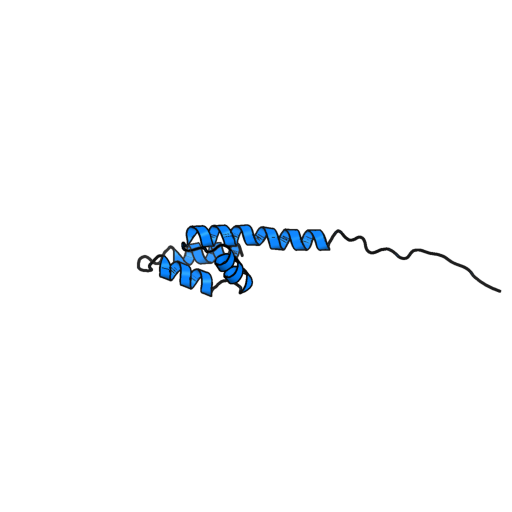77 ? 15.810 -10.665 -48.934 1.00 53.50 77 SER A C 1
ATOM 625 O O . SER A 1 77 ? 14.771 -10.133 -49.324 1.00 53.50 77 SER A O 1
ATOM 627 N N . LYS A 1 78 ? 16.973 -10.599 -49.588 1.00 41.72 78 LYS A N 1
ATOM 628 C CA . LYS A 1 78 ? 17.205 -10.532 -51.049 1.00 41.72 78 LYS A CA 1
ATOM 629 C C . LYS A 1 78 ? 18.686 -10.206 -51.264 1.00 41.72 78 LYS A C 1
ATOM 631 O O . LYS A 1 78 ? 19.222 -9.383 -50.541 1.00 41.72 78 LYS A O 1
ATOM 636 N N . ALA A 1 79 ? 19.411 -10.690 -52.256 1.00 40.75 79 ALA A N 1
ATOM 637 C CA . ALA A 1 79 ? 19.348 -11.784 -53.222 1.00 40.75 79 ALA A CA 1
ATOM 638 C C . ALA A 1 79 ? 20.674 -11.627 -54.000 1.00 40.75 79 ALA A C 1
ATOM 640 O O . ALA A 1 79 ? 21.181 -10.513 -54.114 1.00 40.75 79 ALA A O 1
ATOM 641 N N . GLY A 1 80 ? 21.260 -12.731 -54.461 1.00 42.28 80 GLY A N 1
ATOM 642 C CA . GLY A 1 80 ? 22.610 -12.775 -55.019 1.00 42.28 80 GLY A CA 1
ATOM 643 C C . GLY A 1 80 ? 22.877 -11.947 -56.282 1.00 42.28 80 GLY A C 1
ATOM 644 O O . GLY A 1 80 ? 21.986 -11.361 -56.890 1.00 42.28 80 GLY A O 1
ATOM 645 N N . GLY A 1 81 ? 24.141 -11.982 -56.700 1.00 38.81 81 GLY A N 1
ATOM 646 C CA . GLY A 1 81 ? 24.580 -11.479 -57.997 1.00 38.81 81 GLY A CA 1
ATOM 647 C C . GLY A 1 81 ? 26.097 -11.408 -58.083 1.00 38.81 81 GLY A C 1
ATOM 648 O O . GLY A 1 81 ? 26.694 -10.414 -57.692 1.00 38.81 81 GLY A O 1
ATOM 649 N N . ALA A 1 82 ? 26.717 -12.486 -58.559 1.00 45.75 82 ALA A N 1
ATOM 650 C CA . ALA A 1 82 ? 28.131 -12.529 -58.899 1.00 45.75 82 ALA A CA 1
ATOM 651 C C . ALA A 1 82 ? 28.411 -11.842 -60.252 1.00 45.75 82 ALA A C 1
ATOM 653 O O . ALA A 1 82 ? 27.691 -12.111 -61.210 1.00 45.75 82 ALA A O 1
ATOM 654 N N . LYS A 1 83 ? 29.545 -11.117 -60.302 1.00 36.53 83 LYS A N 1
ATOM 655 C CA . LYS A 1 83 ? 30.425 -10.809 -61.460 1.00 36.53 83 LYS A CA 1
ATOM 656 C C . LYS A 1 83 ? 29.875 -9.917 -62.601 1.00 36.53 83 LYS A C 1
ATOM 658 O O . LYS A 1 83 ? 28.662 -9.747 -62.673 1.00 36.53 83 LYS A O 1
ATOM 663 N N . PRO A 1 84 ? 30.718 -9.329 -63.492 1.00 63.38 84 PRO A N 1
ATOM 664 C CA . PRO A 1 84 ? 32.061 -9.736 -63.972 1.00 63.38 84 PRO A CA 1
ATOM 665 C C . PRO A 1 84 ? 33.266 -9.037 -63.335 1.00 63.38 84 PRO A C 1
ATOM 667 O O . PRO A 1 84 ? 33.123 -7.884 -62.883 1.00 63.38 84 PRO A O 1
#

Sequence (84 aa):
MQDYVKSFSALMLDIRDMSEKDKLFTFMEGLKPWGRLELQRQRVTDLGSAMTVVERLTDFTSETRRDRQTTPSPAQSKAGGAKP

pLDDT: mean 74.17, std 17.23, range [36.53, 92.56]

Secondary structure (DSSP, 8-state):
-HHHHHHHHHHHSS-TT--HHHHHHHHHHTS-HHHHHHHHHTT--SHHHHHHHHHHHHHHHHHHHHHHH---------------

Radius of gyration: 22.64 Å; chains: 1; bounding box: 42×21×80 Å

Foldseek 3Di:
D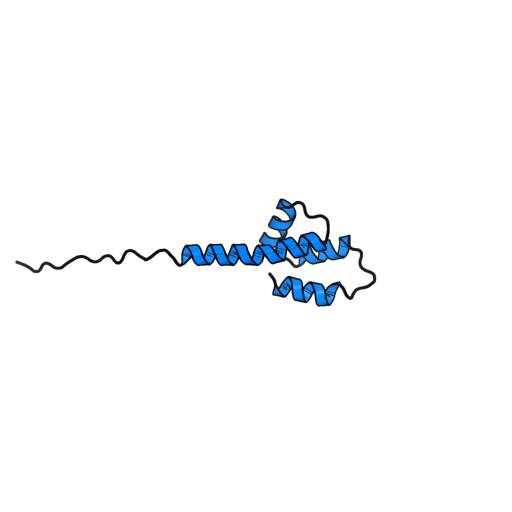VVLLVVLCVPVVPPPPDDQQRSQVVSLVPDDPVLVVQCVVVVDDGDVVSSVSSVVVVVVVVVVVVVVVPDDDPPPDDDDDDDD